Protein AF-A6UWD4-F1 (afdb_monomer_lite)

Foldseek 3Di:
DQDDDPVLVVLLVVLLVCLVVVNHDLVSLVSNLVSLVSVLVVCVVVVVVVSNVVSVVSNVSSVVSNVVD

Sequence (69 aa):
MSNLTDYEIQRRRELTQKLYDNTITPSEAQELTEILEKEKKIAEERDEVLALVGIVLLLGMAAYFLSKK

pLDDT: mean 86.26, std 8.96, range [40.75, 94.5]

Radius of gyration: 11.83 Å; chains: 1; bounding box: 33×17×29 Å

Secondary structure (DSSP, 8-state):
-----HHHHHHHHHHHHHHHTT---HHHHHHHHHHHHHHHHHHHHTT-HHHHHHHHHHHHHHHHHHHT-

Structure (mmCIF, N/CA/C/O backbone):
data_AF-A6UWD4-F1
#
_entry.id   AF-A6UWD4-F1
#
loop_
_atom_site.group_PDB
_atom_site.id
_atom_site.type_symbol
_atom_site.label_atom_id
_atom_site.label_alt_id
_atom_site.label_comp_id
_atom_site.label_asym_id
_atom_site.label_entity_id
_atom_site.label_seq_id
_atom_site.pdbx_PDB_ins_code
_atom_site.Cartn_x
_atom_site.Cartn_y
_atom_site.Cartn_z
_atom_site.occupancy
_atom_site.B_iso_or_equiv
_atom_site.auth_seq_id
_atom_site.auth_comp_id
_atom_site.auth_asym_id
_atom_site.auth_atom_id
_atom_site.pdbx_PDB_model_num
ATOM 1 N N . MET A 1 1 ? 18.533 2.006 -9.267 1.00 40.75 1 MET A N 1
ATOM 2 C CA . MET A 1 1 ? 18.054 0.831 -8.507 1.00 40.75 1 MET A CA 1
ATOM 3 C C . MET A 1 1 ? 16.673 1.188 -7.977 1.00 40.75 1 MET A C 1
ATOM 5 O O . MET A 1 1 ? 16.584 1.721 -6.883 1.00 40.75 1 MET A O 1
ATOM 9 N N . SER A 1 2 ? 15.625 0.992 -8.779 1.00 59.03 2 SER A N 1
ATOM 10 C CA . SER A 1 2 ? 14.249 1.378 -8.428 1.00 59.03 2 SER A CA 1
ATOM 11 C C . SER A 1 2 ? 13.431 0.104 -8.200 1.00 59.03 2 SER A C 1
ATOM 13 O O . SER A 1 2 ? 12.788 -0.403 -9.117 1.00 59.03 2 SER A O 1
ATOM 15 N N . ASN A 1 3 ? 13.565 -0.489 -7.014 1.00 75.19 3 ASN A N 1
ATOM 16 C CA . ASN A 1 3 ? 12.796 -1.650 -6.556 1.00 75.19 3 ASN A CA 1
ATOM 17 C C . ASN A 1 3 ? 12.375 -1.400 -5.109 1.00 75.19 3 ASN A C 1
ATOM 19 O O . ASN A 1 3 ? 13.132 -0.785 -4.357 1.00 75.19 3 ASN A O 1
ATOM 23 N N . LEU A 1 4 ? 11.201 -1.901 -4.721 1.00 81.94 4 LEU A N 1
ATOM 24 C CA . LEU A 1 4 ? 10.857 -2.009 -3.308 1.00 81.94 4 LEU A CA 1
ATOM 25 C C . LEU A 1 4 ? 11.849 -2.925 -2.586 1.00 81.94 4 LEU A C 1
ATOM 27 O O . LEU A 1 4 ? 12.350 -3.897 -3.156 1.00 81.94 4 LEU A O 1
ATOM 31 N N . THR A 1 5 ? 12.085 -2.633 -1.314 1.00 89.12 5 THR A N 1
ATOM 32 C CA . THR A 1 5 ? 12.801 -3.534 -0.407 1.00 89.12 5 THR A CA 1
ATOM 33 C C . THR A 1 5 ? 11.942 -4.747 -0.039 1.00 89.12 5 THR A C 1
ATOM 35 O O . THR A 1 5 ? 10.712 -4.685 -0.074 1.00 89.12 5 THR A O 1
ATOM 38 N N . ASP A 1 6 ? 12.573 -5.847 0.384 1.00 89.06 6 ASP A N 1
ATOM 39 C CA . ASP A 1 6 ? 11.854 -7.048 0.846 1.00 89.06 6 ASP A CA 1
ATOM 40 C C . ASP A 1 6 ? 10.888 -6.735 1.999 1.00 89.06 6 ASP A C 1
ATOM 42 O O . ASP A 1 6 ? 9.772 -7.259 2.047 1.00 89.06 6 ASP A O 1
ATOM 46 N N . TYR A 1 7 ? 11.291 -5.818 2.886 1.00 90.00 7 TYR A N 1
ATOM 47 C CA . TYR A 1 7 ? 10.440 -5.307 3.956 1.00 90.00 7 TYR A CA 1
ATOM 48 C C . TYR A 1 7 ? 9.191 -4.614 3.401 1.00 90.00 7 TYR A C 1
ATOM 50 O O . TYR A 1 7 ? 8.083 -4.955 3.804 1.00 90.00 7 TYR A O 1
ATOM 58 N N . GLU A 1 8 ? 9.336 -3.686 2.451 1.00 90.25 8 GLU A N 1
ATOM 59 C CA . GLU A 1 8 ? 8.197 -2.976 1.851 1.00 90.25 8 GLU A CA 1
ATOM 60 C C . GLU A 1 8 ? 7.262 -3.929 1.099 1.00 90.25 8 GLU A C 1
ATOM 62 O O . GLU A 1 8 ? 6.043 -3.791 1.190 1.00 90.25 8 GLU A O 1
ATOM 67 N N . ILE A 1 9 ? 7.803 -4.940 0.411 1.00 89.75 9 ILE A N 1
ATOM 68 C CA . ILE A 1 9 ? 7.001 -5.962 -0.279 1.00 89.75 9 ILE A CA 1
ATOM 69 C C . ILE A 1 9 ? 6.169 -6.761 0.726 1.00 89.75 9 ILE A C 1
ATOM 71 O O . ILE A 1 9 ? 4.970 -6.980 0.511 1.00 89.75 9 ILE A O 1
ATOM 75 N N . GLN A 1 10 ? 6.791 -7.207 1.820 1.00 93.75 10 GLN A N 1
ATOM 76 C CA . GLN A 1 10 ? 6.100 -7.937 2.878 1.00 93.75 10 GLN A CA 1
ATOM 77 C C . GLN A 1 10 ? 5.053 -7.051 3.557 1.00 93.75 10 GLN A C 1
ATOM 79 O O . GLN A 1 10 ? 3.907 -7.471 3.731 1.00 93.75 10 GLN A O 1
ATOM 84 N N . ARG A 1 11 ? 5.419 -5.806 3.864 1.00 92.94 11 ARG A N 1
ATOM 85 C CA . ARG A 1 11 ? 4.555 -4.836 4.529 1.00 92.94 11 ARG A CA 1
ATOM 86 C C . ARG A 1 11 ? 3.342 -4.478 3.678 1.00 92.94 11 ARG A C 1
ATOM 88 O O . ARG A 1 11 ? 2.221 -4.528 4.171 1.00 92.94 11 ARG A O 1
ATOM 95 N N . ARG A 1 12 ? 3.521 -4.240 2.376 1.00 92.94 12 ARG A N 1
ATOM 96 C CA . ARG A 1 12 ? 2.418 -4.023 1.427 1.00 92.94 12 ARG A CA 1
ATOM 97 C C . ARG A 1 12 ? 1.420 -5.176 1.442 1.00 92.94 12 ARG A C 1
ATOM 99 O O . ARG A 1 12 ? 0.217 -4.933 1.447 1.00 92.94 12 ARG A O 1
ATOM 106 N N . ARG A 1 13 ? 1.900 -6.427 1.438 1.00 91.56 13 ARG A N 1
ATOM 107 C CA . ARG A 1 13 ? 1.035 -7.622 1.478 1.00 91.56 13 ARG A CA 1
ATOM 108 C C . ARG A 1 13 ? 0.243 -7.690 2.780 1.00 91.56 13 ARG A C 1
ATOM 110 O O . ARG A 1 13 ? -0.961 -7.909 2.728 1.00 91.56 13 ARG A O 1
ATOM 117 N N . GLU A 1 14 ? 0.897 -7.457 3.916 1.00 94.50 14 GLU A N 1
ATOM 118 C CA . GLU A 1 14 ? 0.243 -7.417 5.229 1.00 94.50 14 GLU A CA 1
ATOM 119 C C . GLU A 1 14 ? -0.855 -6.346 5.275 1.00 94.50 14 GLU A C 1
ATOM 121 O O . GLU A 1 14 ? -1.992 -6.624 5.649 1.00 94.50 14 GLU A O 1
ATOM 126 N N . LEU A 1 15 ? -0.534 -5.127 4.840 1.00 93.31 15 LEU A N 1
ATOM 127 C CA . LEU A 1 15 ? -1.464 -4.002 4.842 1.00 93.31 15 LEU A CA 1
ATOM 128 C C . LEU A 1 15 ? -2.615 -4.201 3.849 1.00 93.31 15 LEU A C 1
ATOM 130 O O . LEU A 1 15 ? -3.758 -3.879 4.155 1.00 93.31 15 LEU A O 1
ATOM 134 N N . THR A 1 16 ? -2.343 -4.793 2.686 1.00 90.50 16 THR A N 1
ATOM 135 C CA . THR A 1 16 ? -3.379 -5.148 1.704 1.00 90.50 16 THR A CA 1
ATOM 136 C C . THR A 1 16 ? -4.325 -6.208 2.266 1.00 90.50 16 THR A C 1
ATOM 138 O O . THR A 1 16 ? -5.536 -6.100 2.085 1.00 90.50 16 THR A O 1
ATOM 141 N N . GLN A 1 17 ? -3.801 -7.198 2.996 1.00 92.69 17 GLN A N 1
ATOM 142 C CA . GLN A 1 17 ? -4.630 -8.189 3.680 1.00 92.69 17 GLN A CA 1
ATOM 143 C C . GLN A 1 17 ? -5.504 -7.525 4.749 1.00 92.69 17 GLN A C 1
ATOM 145 O O . GLN A 1 17 ? -6.709 -7.745 4.772 1.00 92.69 17 GLN A O 1
ATOM 150 N N . LYS A 1 18 ? -4.939 -6.625 5.564 1.00 91.88 18 LYS A N 1
ATOM 151 C CA . LYS A 1 18 ? -5.706 -5.840 6.546 1.00 91.88 18 LYS A CA 1
ATOM 152 C C . LYS A 1 18 ? -6.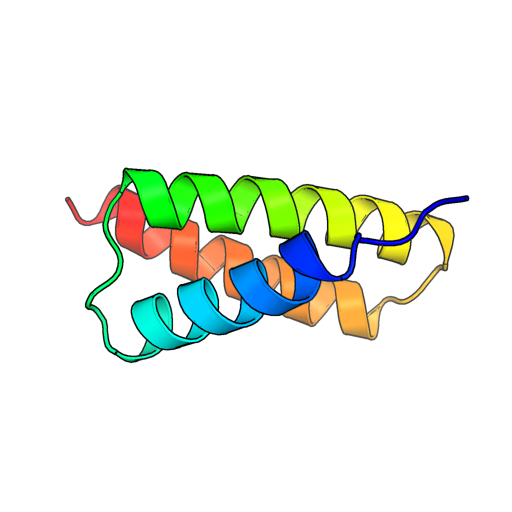787 -4.971 5.899 1.00 91.88 18 LYS A C 1
ATOM 154 O O . LYS A 1 18 ? -7.872 -4.830 6.462 1.00 91.88 18 LYS A O 1
ATOM 159 N N . LEU A 1 19 ? -6.510 -4.389 4.730 1.00 88.19 19 LEU A N 1
ATOM 160 C CA . LEU A 1 19 ? -7.485 -3.619 3.952 1.00 88.19 19 LEU A CA 1
ATOM 161 C C . LEU A 1 19 ? -8.635 -4.518 3.480 1.00 88.19 19 LEU A C 1
ATOM 163 O O . LEU A 1 19 ? -9.796 -4.143 3.619 1.00 88.19 19 LEU A O 1
ATOM 167 N N . TYR A 1 20 ? -8.319 -5.713 2.975 1.00 88.06 20 TYR A N 1
ATOM 168 C CA . TYR A 1 20 ? -9.311 -6.707 2.562 1.00 88.06 20 TYR A CA 1
ATOM 169 C C . TYR A 1 20 ? -10.170 -7.186 3.742 1.00 88.06 20 TYR A C 1
ATOM 171 O O . TYR A 1 20 ? -11.398 -7.216 3.659 1.00 88.06 20 TYR A O 1
ATOM 179 N N . ASP A 1 21 ? -9.529 -7.455 4.878 1.00 91.50 21 ASP A N 1
ATOM 180 C CA . ASP A 1 21 ? -10.178 -7.886 6.116 1.00 91.50 21 ASP A CA 1
ATOM 181 C C . ASP A 1 21 ? -10.921 -6.734 6.826 1.00 91.50 21 ASP A C 1
ATOM 183 O O . ASP A 1 21 ? -11.548 -6.948 7.862 1.00 91.50 21 ASP A O 1
ATOM 187 N N . ASN A 1 22 ? -10.871 -5.505 6.287 1.00 86.50 22 ASN A N 1
ATOM 188 C CA . ASN A 1 22 ? -11.407 -4.277 6.892 1.00 86.50 22 ASN A CA 1
ATOM 189 C C . ASN A 1 22 ? -10.886 -4.004 8.321 1.00 86.50 22 ASN A C 1
ATOM 191 O O . ASN A 1 22 ? -11.545 -3.334 9.117 1.00 86.50 22 ASN A O 1
ATOM 195 N N . THR A 1 23 ? -9.694 -4.505 8.650 1.00 91.31 23 THR A N 1
ATOM 196 C CA . THR A 1 23 ? -9.031 -4.317 9.952 1.00 91.31 23 THR A CA 1
ATOM 197 C C . THR A 1 23 ? -7.948 -3.242 9.925 1.00 91.31 23 THR A C 1
ATOM 199 O O . THR A 1 23 ? -7.380 -2.919 10.967 1.00 91.31 23 THR A O 1
ATOM 202 N N . ILE A 1 24 ? -7.666 -2.670 8.751 1.00 91.81 24 ILE A N 1
ATOM 203 C CA . ILE A 1 24 ? -6.637 -1.645 8.580 1.00 91.81 24 ILE A CA 1
ATOM 204 C C . ILE A 1 24 ? -6.956 -0.377 9.385 1.00 91.81 24 ILE A C 1
ATOM 206 O O . ILE A 1 24 ? -8.092 0.101 9.440 1.00 91.81 24 ILE A O 1
ATOM 210 N N . THR A 1 25 ? -5.943 0.193 10.028 1.00 90.88 25 THR A N 1
ATOM 211 C CA . THR A 1 25 ? -6.049 1.495 10.702 1.00 90.88 25 THR A CA 1
ATOM 212 C C . THR A 1 25 ? -5.762 2.654 9.738 1.00 90.88 25 THR A C 1
ATOM 214 O O . THR A 1 25 ? -5.135 2.447 8.701 1.00 90.88 25 THR A O 1
ATOM 217 N N . PRO A 1 26 ? -6.166 3.903 10.049 1.00 88.50 26 PRO A N 1
ATOM 218 C CA . PRO A 1 26 ? -5.843 5.051 9.198 1.00 88.50 26 PRO A CA 1
ATOM 219 C C . PRO A 1 26 ? -4.335 5.239 8.970 1.00 88.50 26 PRO A C 1
ATOM 221 O O . PRO A 1 26 ? -3.909 5.483 7.847 1.00 88.50 26 PRO A O 1
ATOM 224 N N . SER A 1 27 ? -3.516 5.049 10.009 1.00 89.81 27 SER A N 1
ATOM 225 C CA . SER A 1 27 ? -2.052 5.106 9.897 1.00 89.81 27 SER A CA 1
ATOM 226 C C . SER A 1 27 ? -1.492 4.014 8.984 1.00 89.81 27 SER A C 1
ATOM 228 O O . SER A 1 27 ? -0.590 4.267 8.197 1.00 89.81 27 SER A O 1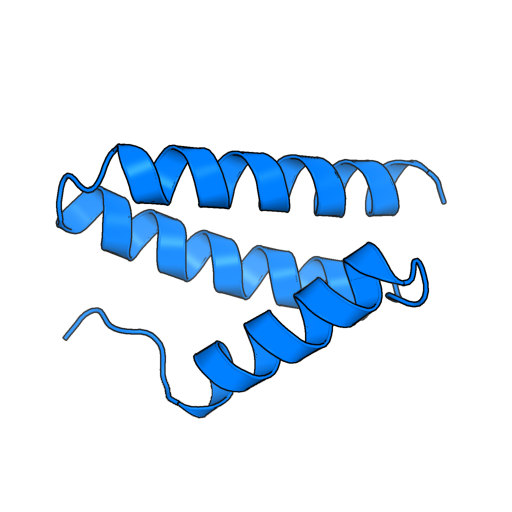
ATOM 230 N N . GLU A 1 28 ? -2.051 2.807 9.048 1.00 91.50 28 GLU A N 1
ATOM 231 C CA . GLU A 1 28 ? -1.659 1.686 8.189 1.00 91.50 28 GLU A CA 1
ATOM 232 C C . GLU A 1 28 ? -2.125 1.870 6.739 1.00 91.50 28 GLU A C 1
ATOM 234 O O . GLU A 1 28 ? -1.417 1.495 5.809 1.00 91.50 28 GLU A O 1
ATOM 239 N N . ALA A 1 29 ? -3.295 2.475 6.521 1.00 89.50 29 ALA A N 1
ATOM 240 C CA . ALA A 1 29 ? -3.772 2.828 5.186 1.00 89.50 29 ALA A CA 1
ATOM 241 C C . ALA A 1 29 ? -2.907 3.928 4.551 1.00 89.50 29 ALA A C 1
ATOM 243 O O . ALA A 1 29 ? -2.646 3.891 3.346 1.00 89.50 29 ALA A O 1
ATOM 244 N N . GLN A 1 30 ? -2.415 4.871 5.358 1.00 90.81 30 GLN A N 1
ATOM 245 C CA . GLN A 1 30 ? -1.428 5.853 4.921 1.00 90.81 30 GLN A CA 1
ATOM 246 C C . GLN A 1 30 ? -0.088 5.184 4.575 1.00 90.81 30 GLN A C 1
ATOM 248 O O . GLN A 1 30 ? 0.442 5.426 3.496 1.00 90.81 30 GLN A O 1
ATOM 253 N N . GLU A 1 31 ? 0.410 4.273 5.414 1.00 91.94 31 GLU A N 1
ATOM 254 C CA . GLU A 1 31 ? 1.632 3.504 5.129 1.00 91.94 31 GLU A CA 1
ATOM 255 C C . GLU A 1 31 ? 1.500 2.681 3.832 1.00 91.94 31 GLU A C 1
ATOM 257 O O . GLU A 1 31 ? 2.399 2.670 2.992 1.00 91.94 31 GLU A O 1
ATOM 262 N N . LEU A 1 32 ? 0.344 2.042 3.615 1.00 91.31 32 LEU A N 1
ATOM 263 C CA . LEU A 1 32 ? 0.045 1.318 2.378 1.00 91.31 32 LEU A CA 1
ATOM 264 C C . LEU A 1 32 ? 0.065 2.257 1.168 1.00 91.31 32 LEU A C 1
ATOM 266 O O . LEU A 1 32 ? 0.607 1.899 0.125 1.00 91.31 32 LEU A O 1
ATOM 270 N N . THR A 1 33 ? -0.494 3.457 1.317 1.00 90.56 33 THR A N 1
ATOM 271 C CA . THR A 1 33 ? -0.511 4.491 0.275 1.00 90.56 33 THR A CA 1
ATOM 272 C C . THR A 1 33 ? 0.907 4.913 -0.106 1.00 90.56 33 THR A C 1
ATOM 274 O O . THR A 1 33 ? 1.235 4.927 -1.289 1.00 90.56 33 THR A O 1
ATOM 277 N N . GLU A 1 34 ? 1.779 5.163 0.871 1.00 92.00 34 GLU A N 1
ATOM 278 C CA . GLU A 1 34 ? 3.179 5.533 0.627 1.00 92.00 34 GLU A CA 1
ATOM 279 C C . GLU A 1 34 ? 3.954 4.430 -0.112 1.00 92.00 34 GLU A C 1
ATOM 281 O O . 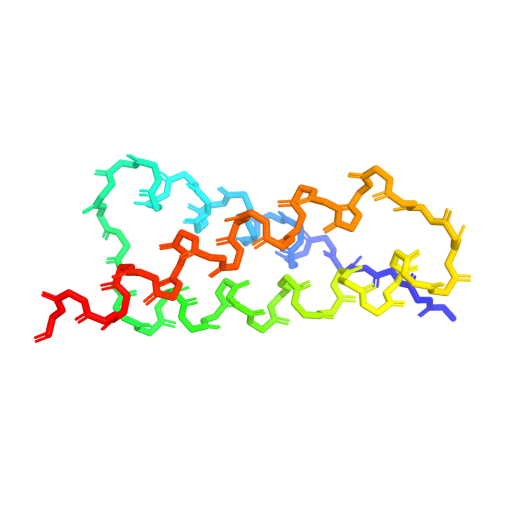GLU A 1 34 ? 4.721 4.714 -1.038 1.00 92.00 34 GLU A O 1
ATOM 286 N N . ILE A 1 35 ? 3.739 3.160 0.253 1.00 92.31 35 ILE A N 1
ATOM 287 C CA . ILE A 1 35 ? 4.374 2.027 -0.436 1.00 92.31 35 ILE A CA 1
ATOM 288 C C . ILE A 1 35 ? 3.849 1.901 -1.874 1.00 92.31 35 ILE A C 1
ATOM 290 O O . ILE A 1 35 ? 4.634 1.723 -2.807 1.00 92.31 35 ILE A O 1
ATOM 294 N N . LEU A 1 36 ? 2.536 2.037 -2.072 1.00 90.44 36 LEU A N 1
ATOM 295 C CA . LEU A 1 36 ? 1.907 1.983 -3.391 1.00 90.44 36 LEU A CA 1
ATOM 296 C C . LEU A 1 36 ? 2.336 3.151 -4.290 1.00 90.44 36 LEU A C 1
ATOM 298 O O . LEU A 1 36 ? 2.530 2.952 -5.485 1.00 90.44 36 LEU A O 1
ATOM 302 N N . GLU A 1 37 ? 2.555 4.351 -3.751 1.00 90.19 37 GLU A N 1
ATOM 303 C CA . GLU A 1 37 ? 3.106 5.477 -4.515 1.00 90.19 37 GLU A CA 1
ATOM 304 C C . GLU A 1 37 ? 4.541 5.219 -4.989 1.00 90.19 37 GLU A C 1
ATOM 306 O O . GLU A 1 37 ? 4.904 5.601 -6.106 1.00 90.19 37 GLU A O 1
ATOM 311 N N . LYS A 1 38 ? 5.359 4.539 -4.176 1.00 90.31 38 LYS A N 1
ATOM 312 C CA . LYS A 1 38 ? 6.686 4.087 -4.614 1.00 90.31 38 LYS A CA 1
ATOM 313 C C . LYS A 1 38 ? 6.576 3.043 -5.724 1.00 90.31 38 LYS A C 1
ATOM 315 O O . LYS A 1 38 ? 7.264 3.182 -6.733 1.00 90.31 38 LYS A O 1
ATOM 320 N N . GLU A 1 39 ? 5.697 2.044 -5.583 1.00 87.62 39 GLU A N 1
ATOM 321 C CA . GLU A 1 39 ? 5.441 1.062 -6.654 1.00 87.62 39 GLU A CA 1
ATOM 322 C C . GLU A 1 39 ? 4.952 1.740 -7.932 1.00 87.62 39 GLU A C 1
ATOM 324 O O . GLU A 1 39 ? 5.396 1.379 -9.019 1.00 87.62 39 GLU A O 1
ATOM 329 N N . LYS A 1 40 ? 4.088 2.754 -7.809 1.00 87.94 40 LYS A N 1
ATOM 330 C CA . LYS A 1 40 ? 3.571 3.519 -8.942 1.00 87.94 40 LYS A CA 1
ATOM 331 C C . LYS A 1 40 ? 4.711 4.166 -9.722 1.00 87.94 40 LYS A C 1
ATOM 333 O O . LYS A 1 40 ? 4.785 3.973 -10.927 1.00 87.94 40 LYS A O 1
ATOM 338 N N . LYS A 1 41 ? 5.628 4.868 -9.047 1.00 89.06 41 LYS A N 1
ATOM 339 C CA . LYS A 1 41 ? 6.794 5.485 -9.706 1.00 89.06 41 LYS A CA 1
ATOM 340 C C . LYS A 1 41 ? 7.666 4.448 -10.413 1.00 89.06 41 LYS A C 1
ATOM 342 O O . LYS A 1 41 ? 8.106 4.680 -11.531 1.00 89.06 41 LYS A O 1
ATOM 347 N N . ILE A 1 42 ? 7.876 3.285 -9.793 1.00 87.56 42 ILE A N 1
ATOM 348 C CA . ILE A 1 42 ? 8.653 2.192 -10.397 1.00 87.56 42 ILE A CA 1
ATOM 349 C C . ILE A 1 42 ? 7.948 1.637 -11.643 1.00 87.56 42 ILE A C 1
ATOM 351 O O . ILE A 1 42 ? 8.601 1.374 -12.648 1.00 87.56 42 ILE A O 1
ATOM 355 N N . ALA A 1 43 ? 6.629 1.454 -11.589 1.00 86.94 43 ALA A N 1
ATOM 356 C CA . ALA A 1 43 ? 5.847 0.961 -12.717 1.00 86.94 43 ALA A CA 1
ATOM 357 C C . ALA A 1 43 ? 5.743 2.001 -13.851 1.00 86.94 43 ALA A C 1
ATOM 359 O O . ALA A 1 43 ? 5.789 1.617 -15.017 1.00 86.94 43 ALA A O 1
ATOM 360 N N . GLU A 1 44 ? 5.682 3.300 -13.526 1.00 86.56 44 GLU A N 1
ATOM 361 C CA . GLU A 1 44 ? 5.797 4.408 -14.489 1.00 86.56 44 GLU A CA 1
ATOM 362 C C . GLU A 1 44 ? 7.165 4.397 -15.185 1.00 86.56 44 GLU A C 1
ATOM 364 O O . GLU A 1 44 ? 7.227 4.495 -16.406 1.00 86.56 44 GLU A O 1
ATOM 369 N N . GLU A 1 45 ? 8.258 4.197 -14.440 1.00 88.06 45 GLU A N 1
ATOM 370 C CA . GLU A 1 45 ? 9.614 4.076 -15.002 1.00 88.06 45 GLU A CA 1
ATOM 371 C C . GLU A 1 45 ? 9.787 2.853 -15.923 1.00 88.06 45 GLU A C 1
ATOM 373 O O . GLU A 1 45 ? 10.700 2.829 -16.749 1.00 88.06 45 GLU A O 1
ATOM 378 N N . ARG A 1 46 ? 8.939 1.828 -15.775 1.00 87.12 46 ARG A N 1
ATOM 379 C CA . ARG A 1 46 ? 9.010 0.561 -16.524 1.00 87.12 46 ARG A CA 1
ATOM 380 C C . ARG A 1 46 ? 7.951 0.411 -17.610 1.00 87.12 46 ARG A C 1
ATOM 382 O O . ARG A 1 46 ? 7.929 -0.626 -18.268 1.00 87.12 46 ARG A O 1
ATOM 389 N N . ASP A 1 47 ? 7.091 1.412 -17.791 1.00 85.06 47 ASP A N 1
ATOM 390 C CA . ASP A 1 47 ? 5.955 1.364 -18.723 1.00 85.06 47 ASP A CA 1
ATOM 391 C C . ASP A 1 47 ? 5.005 0.168 -18.459 1.00 85.06 47 ASP A C 1
ATOM 393 O O . ASP A 1 47 ? 4.341 -0.376 -19.345 1.00 85.06 47 ASP A O 1
ATOM 397 N N . GLU A 1 48 ? 4.916 -0.269 -17.196 1.00 86.56 48 GLU A N 1
ATOM 398 C CA . GLU A 1 48 ? 4.079 -1.397 -16.779 1.00 86.56 48 GLU A CA 1
ATOM 399 C C . GLU A 1 48 ? 2.638 -0.937 -16.504 1.00 86.56 48 GLU A C 1
ATOM 401 O O . GLU A 1 48 ? 2.161 -0.891 -15.366 1.00 86.56 48 GLU A O 1
ATOM 406 N N . VAL A 1 49 ? 1.906 -0.615 -17.575 1.00 83.12 49 VAL A N 1
ATOM 407 C CA . VAL A 1 49 ? 0.529 -0.080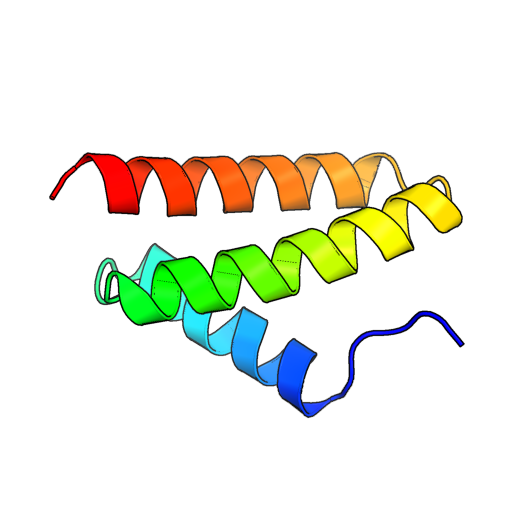 -17.519 1.00 83.12 49 VAL A CA 1
ATOM 408 C C . VAL A 1 49 ? -0.420 -0.962 -16.696 1.00 83.12 49 VAL A C 1
ATOM 410 O O . VAL A 1 49 ? -1.251 -0.455 -15.944 1.00 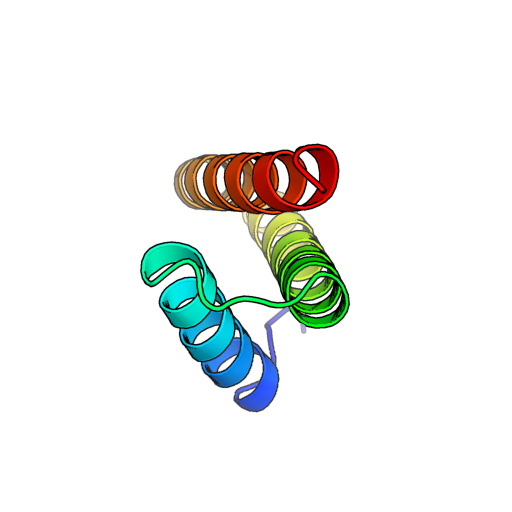83.12 49 VAL A O 1
ATOM 413 N N . LEU A 1 50 ? -0.287 -2.289 -16.784 1.00 83.12 50 LEU A N 1
ATOM 414 C CA . LEU A 1 50 ? -1.141 -3.213 -16.031 1.00 83.12 50 LEU A CA 1
ATOM 415 C C . LEU A 1 50 ? -0.894 -3.126 -14.515 1.00 83.12 50 LEU A C 1
ATOM 417 O O . LEU A 1 50 ? -1.847 -3.146 -13.733 1.00 83.12 50 LEU A O 1
ATOM 421 N N . ALA A 1 51 ? 0.370 -2.994 -14.101 1.00 82.88 51 ALA A N 1
ATOM 422 C CA . ALA A 1 51 ? 0.730 -2.822 -12.697 1.00 82.88 51 ALA A CA 1
ATOM 423 C C . ALA A 1 51 ? 0.202 -1.483 -12.165 1.00 82.88 51 ALA A C 1
ATOM 425 O O . ALA A 1 51 ? -0.374 -1.437 -11.078 1.00 82.88 51 ALA A O 1
ATOM 426 N N . LEU A 1 52 ? 0.301 -0.417 -12.968 1.00 84.50 52 LEU A N 1
ATOM 427 C CA . LEU A 1 52 ? -0.232 0.903 -12.623 1.00 84.50 52 LEU A CA 1
ATOM 428 C C . LEU A 1 52 ? -1.735 0.882 -12.353 1.00 84.50 52 LEU A C 1
ATOM 430 O O . LEU A 1 52 ? -2.182 1.465 -11.366 1.00 84.50 52 LEU A O 1
ATOM 434 N N . VAL A 1 53 ? -2.516 0.178 -13.177 1.00 87.50 53 VAL A N 1
ATOM 435 C CA . VAL A 1 53 ? -3.965 0.043 -12.959 1.00 87.50 53 VAL A CA 1
ATOM 436 C C . VAL A 1 53 ? -4.257 -0.641 -11.620 1.00 87.50 53 VAL A C 1
ATOM 438 O O . VAL A 1 53 ? -5.094 -0.157 -10.857 1.00 87.50 53 VAL A O 1
ATOM 441 N N . GLY A 1 54 ? -3.544 -1.724 -11.293 1.00 88.19 54 GLY A N 1
ATOM 442 C CA . GLY A 1 54 ? -3.699 -2.415 -10.008 1.00 88.19 54 GLY A CA 1
ATOM 443 C C . GLY A 1 54 ? -3.351 -1.527 -8.809 1.00 88.19 54 GLY A C 1
ATOM 444 O O . GLY A 1 54 ? -4.088 -1.493 -7.824 1.00 88.19 54 GLY A O 1
ATOM 445 N N . ILE A 1 55 ? -2.269 -0.755 -8.917 1.00 87.56 55 ILE A N 1
ATOM 446 C CA . ILE A 1 55 ? -1.822 0.172 -7.872 1.00 87.56 55 ILE A CA 1
ATOM 447 C C . ILE A 1 55 ? -2.846 1.292 -7.655 1.00 87.56 55 ILE A C 1
ATOM 449 O O . ILE A 1 55 ? -3.204 1.582 -6.517 1.00 87.56 55 ILE A O 1
ATOM 453 N N . VAL A 1 56 ? -3.372 1.888 -8.729 1.00 87.50 56 VAL A N 1
ATOM 454 C CA . VAL A 1 56 ? -4.391 2.948 -8.641 1.00 87.50 56 VAL A CA 1
ATOM 455 C C . VAL A 1 56 ? -5.690 2.432 -8.015 1.00 87.50 56 VAL A C 1
ATOM 457 O O . VAL A 1 56 ? -6.303 3.143 -7.220 1.00 87.50 56 VAL A O 1
ATOM 460 N N . LEU A 1 57 ? -6.093 1.192 -8.307 1.00 88.56 57 LEU A N 1
ATOM 461 C CA . LEU A 1 57 ? -7.253 0.573 -7.658 1.00 88.56 57 LEU A CA 1
ATOM 462 C C . LEU A 1 57 ? -7.039 0.393 -6.150 1.00 88.56 57 LEU A C 1
ATOM 464 O O . LEU A 1 57 ? -7.913 0.759 -5.363 1.00 88.56 57 LEU A O 1
ATOM 468 N N . LEU A 1 58 ? -5.874 -0.115 -5.738 1.00 87.06 58 LEU A N 1
ATOM 469 C CA . LEU A 1 58 ? -5.538 -0.273 -4.320 1.00 87.06 58 LEU A CA 1
ATOM 470 C C . LEU A 1 58 ? -5.464 1.078 -3.595 1.00 87.06 58 LEU A C 1
ATOM 472 O O . LEU A 1 58 ? -5.987 1.202 -2.488 1.00 87.06 58 LEU A O 1
ATOM 476 N N . LEU A 1 59 ? -4.899 2.103 -4.240 1.00 87.69 59 LEU A N 1
ATOM 477 C CA . LEU A 1 59 ? -4.889 3.477 -3.730 1.00 87.69 59 LEU A CA 1
ATOM 478 C C . LEU A 1 59 ? -6.308 4.025 -3.555 1.00 87.69 59 LEU A C 1
ATOM 480 O O . LEU A 1 59 ? -6.615 4.609 -2.519 1.00 87.69 59 LEU A O 1
ATOM 484 N N . GLY A 1 60 ? -7.194 3.798 -4.526 1.00 86.19 60 GLY A N 1
ATOM 485 C CA . GLY A 1 60 ? -8.598 4.195 -4.433 1.00 86.19 60 GLY A CA 1
ATOM 486 C C . GLY A 1 60 ? -9.324 3.519 -3.267 1.00 86.19 60 GLY A C 1
ATOM 487 O O . GLY A 1 60 ? -10.073 4.176 -2.546 1.00 86.19 60 GLY A O 1
ATOM 488 N N . MET A 1 61 ? -9.066 2.230 -3.030 1.00 86.19 61 MET A N 1
ATOM 489 C CA . MET A 1 61 ? -9.631 1.502 -1.888 1.00 86.19 61 MET A CA 1
ATOM 490 C C . MET A 1 61 ? -9.093 2.013 -0.547 1.00 86.19 61 MET A C 1
ATOM 492 O O . MET A 1 61 ? -9.876 2.233 0.378 1.00 86.19 61 MET A O 1
ATOM 496 N N . ALA A 1 62 ? -7.781 2.243 -0.441 1.00 84.81 62 ALA A N 1
ATOM 497 C CA . ALA A 1 62 ? -7.165 2.802 0.759 1.00 84.81 62 ALA A CA 1
ATOM 498 C C . ALA A 1 62 ? -7.688 4.222 1.053 1.00 84.81 62 ALA A C 1
ATOM 500 O O . ALA A 1 62 ? -8.066 4.521 2.186 1.00 84.81 62 ALA A O 1
ATOM 501 N N . ALA A 1 63 ? -7.802 5.071 0.027 1.00 83.94 63 ALA A N 1
ATOM 502 C CA . ALA A 1 63 ? -8.340 6.425 0.143 1.00 83.94 63 ALA A CA 1
ATOM 503 C C . ALA A 1 63 ? -9.830 6.434 0.516 1.00 83.94 63 ALA A C 1
ATOM 505 O O . ALA A 1 63 ? -10.251 7.221 1.362 1.00 83.94 63 ALA A O 1
ATOM 506 N N . TYR A 1 64 ? -10.632 5.536 -0.062 1.00 84.50 64 TYR A N 1
ATOM 507 C CA . TYR A 1 64 ? -12.034 5.368 0.322 1.00 84.50 64 TYR A CA 1
ATOM 508 C C . TYR A 1 64 ? -12.166 4.971 1.796 1.00 84.50 64 TYR A C 1
ATOM 510 O O . TYR A 1 64 ? -13.005 5.521 2.508 1.00 84.50 64 TYR A O 1
ATOM 518 N N . PHE A 1 65 ? -11.316 4.057 2.272 1.00 82.12 65 PHE A N 1
ATOM 519 C CA . PHE A 1 65 ? -11.292 3.669 3.679 1.00 82.12 65 PHE A CA 1
ATOM 520 C C . PHE A 1 65 ? -10.928 4.849 4.591 1.00 82.12 65 PHE A C 1
ATOM 522 O O . PHE A 1 65 ? -11.597 5.070 5.600 1.00 82.12 65 PHE A O 1
ATOM 529 N N . LEU A 1 66 ? -9.922 5.644 4.210 1.00 80.31 66 LEU A N 1
ATOM 530 C CA . LEU A 1 66 ? -9.540 6.867 4.923 1.00 80.31 66 LEU A CA 1
ATOM 531 C C . LEU A 1 66 ? -10.661 7.915 4.940 1.00 80.31 66 LEU A C 1
ATOM 533 O O . LEU A 1 66 ? -10.853 8.574 5.954 1.00 80.31 66 LEU A O 1
ATOM 537 N N . SER A 1 67 ? -11.423 8.045 3.853 1.00 78.88 67 SER A N 1
ATOM 538 C CA . SER A 1 67 ? -12.520 9.015 3.736 1.00 78.88 67 SER A CA 1
ATOM 539 C C . SER A 1 67 ? -13.798 8.613 4.481 1.00 78.88 67 SER A C 1
ATOM 541 O O . SER A 1 67 ? -14.698 9.442 4.620 1.00 78.88 67 SER A O 1
ATOM 543 N N . LYS A 1 68 ? -13.938 7.348 4.894 1.00 66.06 68 LYS A N 1
ATOM 544 C CA . LYS A 1 68 ? -15.155 6.826 5.541 1.00 66.06 68 LYS A CA 1
ATOM 545 C C . LYS A 1 68 ? -15.146 6.989 7.070 1.00 66.06 68 LYS A C 1
ATOM 547 O O . LYS A 1 68 ? -16.141 6.652 7.711 1.00 66.06 68 LYS A O 1
ATOM 552 N N . LYS A 1 69 ? -14.043 7.459 7.652 1.00 52.09 69 LYS A N 1
ATOM 553 C CA . LYS A 1 69 ? -13.864 7.672 9.095 1.00 52.09 69 LYS A CA 1
ATOM 554 C C . LYS A 1 69 ? -13.862 9.156 9.432 1.00 52.09 69 LYS A C 1
ATOM 556 O O . LYS A 1 69 ? -14.306 9.466 10.557 1.00 52.09 69 LYS A O 1
#

Organism: Methanococcus aeolicus (strain ATCC BAA-1280 / DSM 17508 / 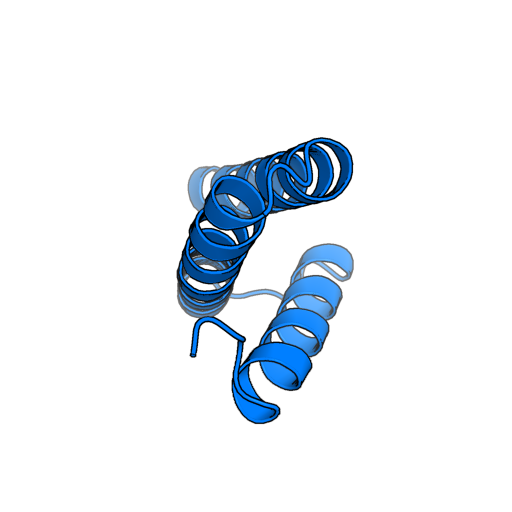OCM 812 / Nankai-3) (NCBI:txid419665)